Protein AF-A0A4Y2IHP5-F1 (afdb_monomer_lite)

Sequence (81 aa):
MNSIQGGVFQQDNARPHTAVVIQHALQSVDILPWPAGSPDLSPIEHVWDIIGRQLQRHPQPALTVPVLTDQVQQPWNCPTN

InterPro domains:
  IPR036397 Ribonuclease H superfamily [G3DSA:3.30.420.10] (1-80)
  IPR038717 Tc1-like transposase, DDE domain [PF13358] (12-58)

pLDDT: mean 88.44, std 10.98, range [43.16, 96.88]

Foldseek 3Di:
DDPPVPDADEDAPPPVCPDPVNCVVCVVGHHDDDDHPCPVVPVVNVLVVQLVVQQVVDPDHDPDPVSVVVSSVVCVVPVDD

Secondary structure (DSSP, 8-state):
----TT--B-----TTTTSHHHHHHTTTSPBPP--TT--TT-HHHHHHHHHHHHHHT-SS---SHHHHHHHHHHHHHS---

Radius of gyration: 16.31 Å; chains: 1; bounding box: 32×35×35 Å

Organism: Araneus ventricosus (NCBI:txid182803)

Structure (mmCIF, N/CA/C/O backbone):
data_AF-A0A4Y2IHP5-F1
#
_entry.id   AF-A0A4Y2IHP5-F1
#
loop_
_atom_site.group_PDB
_atom_site.id
_atom_site.type_symbol
_atom_site.label_atom_id
_atom_site.label_alt_id
_atom_site.label_comp_id
_atom_site.label_asym_id
_atom_site.label_entity_id
_atom_site.label_seq_id
_atom_site.pdbx_PDB_ins_code
_atom_site.Cartn_x
_atom_site.Cartn_y
_atom_site.Cartn_z
_atom_site.occupancy
_atom_site.B_iso_or_equiv
_atom_site.auth_seq_id
_atom_site.auth_comp_id
_atom_site.auth_asym_id
_atom_site.auth_atom_id
_atom_site.pdbx_PDB_model_num
ATOM 1 N N . MET A 1 1 ? 15.631 -11.228 3.805 1.00 43.16 1 MET A N 1
ATOM 2 C CA . MET A 1 1 ? 14.260 -10.743 3.544 1.00 43.16 1 MET A CA 1
ATOM 3 C C . MET A 1 1 ? 13.392 -11.969 3.363 1.00 43.16 1 MET A C 1
ATOM 5 O O . MET A 1 1 ? 13.713 -12.779 2.504 1.00 43.16 1 MET A O 1
ATOM 9 N N . ASN A 1 2 ? 12.396 -12.171 4.227 1.00 47.75 2 ASN A N 1
ATOM 10 C CA . ASN A 1 2 ? 11.518 -13.336 4.144 1.00 47.75 2 ASN A CA 1
ATOM 11 C C . ASN A 1 2 ? 10.638 -13.173 2.904 1.00 47.75 2 ASN A C 1
ATOM 13 O O . ASN A 1 2 ? 9.712 -12.367 2.908 1.00 47.75 2 ASN A O 1
ATOM 17 N N . SER A 1 3 ? 10.989 -13.874 1.827 1.00 57.00 3 SER A N 1
ATOM 18 C CA . SER A 1 3 ? 10.145 -13.963 0.641 1.00 57.00 3 SER A CA 1
ATOM 19 C C . SER A 1 3 ? 8.866 -14.693 1.034 1.00 57.00 3 SER A C 1
ATOM 21 O O . SER A 1 3 ? 8.932 -15.785 1.606 1.00 57.00 3 SER A O 1
ATOM 23 N N . ILE A 1 4 ? 7.708 -14.089 0.774 1.00 61.59 4 ILE A N 1
ATOM 24 C CA . ILE A 1 4 ? 6.441 -14.813 0.853 1.00 61.59 4 ILE A CA 1
ATOM 25 C C . ILE A 1 4 ? 6.463 -15.774 -0.330 1.00 61.59 4 ILE A C 1
ATOM 27 O O . ILE A 1 4 ? 6.312 -15.361 -1.476 1.00 61.59 4 ILE A O 1
ATOM 31 N N . GLN A 1 5 ? 6.769 -17.040 -0.059 1.00 72.00 5 GLN A N 1
ATOM 32 C CA . GLN A 1 5 ? 6.968 -18.044 -1.094 1.00 72.00 5 GLN A CA 1
ATOM 33 C C . GLN A 1 5 ? 5.667 -18.198 -1.903 1.00 72.00 5 GLN A C 1
ATOM 35 O O . GLN A 1 5 ? 4.669 -18.685 -1.381 1.00 72.00 5 GLN A O 1
ATOM 40 N N . GLY A 1 6 ? 5.677 -17.734 -3.159 1.00 78.88 6 GLY A N 1
ATOM 41 C CA . GLY A 1 6 ? 4.511 -17.737 -4.055 1.00 78.88 6 GLY A CA 1
ATOM 42 C C . GLY A 1 6 ? 3.611 -16.491 -4.003 1.00 78.88 6 GLY A C 1
ATOM 43 O O . GLY A 1 6 ? 2.521 -16.526 -4.566 1.00 78.88 6 GLY A O 1
ATOM 44 N N . GLY A 1 7 ? 4.021 -15.406 -3.337 1.00 87.12 7 GLY A N 1
ATOM 45 C CA . GLY A 1 7 ? 3.281 -14.138 -3.336 1.00 87.12 7 GLY A CA 1
ATOM 46 C C . GLY A 1 7 ? 3.573 -13.270 -4.567 1.00 87.12 7 GLY A C 1
ATOM 47 O O . GLY A 1 7 ? 4.720 -13.177 -4.993 1.00 87.12 7 GLY A O 1
ATOM 48 N N . VAL A 1 8 ? 2.548 -12.589 -5.090 1.00 92.50 8 VAL A N 1
ATOM 49 C CA . VAL A 1 8 ? 2.677 -11.552 -6.131 1.00 92.50 8 VAL A CA 1
ATOM 50 C C . VAL A 1 8 ? 2.443 -10.183 -5.493 1.00 92.50 8 VAL A C 1
ATOM 52 O O . VAL A 1 8 ? 1.497 -10.001 -4.726 1.00 92.50 8 VAL A O 1
ATOM 55 N N . PHE A 1 9 ? 3.301 -9.215 -5.798 1.00 91.75 9 PHE A N 1
ATOM 56 C CA . PHE A 1 9 ? 3.180 -7.840 -5.335 1.00 91.75 9 PHE A CA 1
ATOM 57 C C . PHE A 1 9 ? 2.217 -7.052 -6.225 1.00 91.75 9 PHE A C 1
ATOM 59 O O . PHE A 1 9 ? 2.426 -6.919 -7.430 1.00 91.75 9 PHE A O 1
ATOM 66 N N . GLN A 1 10 ? 1.164 -6.506 -5.627 1.00 93.25 10 GLN A N 1
ATOM 67 C CA . GLN A 1 10 ? 0.238 -5.601 -6.297 1.00 93.25 10 GLN A CA 1
ATOM 68 C C . GLN A 1 10 ? 0.559 -4.157 -5.896 1.00 93.25 10 GLN A C 1
ATOM 70 O O . GLN A 1 10 ? 0.731 -3.854 -4.718 1.00 93.25 10 GLN A O 1
ATOM 75 N N . GLN A 1 11 ? 0.644 -3.278 -6.893 1.00 92.12 11 GLN A N 1
ATOM 76 C CA . GLN A 1 11 ? 0.727 -1.825 -6.741 1.00 92.12 11 GLN A CA 1
ATOM 77 C C . GLN A 1 11 ? -0.054 -1.161 -7.879 1.00 92.12 11 GLN A C 1
ATOM 79 O O . GLN A 1 11 ? -0.331 -1.801 -8.897 1.00 92.12 11 GLN A O 1
ATOM 84 N N . ASP A 1 12 ? -0.409 0.111 -7.717 1.00 90.88 12 ASP A N 1
ATOM 85 C CA . ASP A 1 12 ? -0.947 0.895 -8.824 1.00 90.88 12 ASP A CA 1
ATOM 86 C C . ASP A 1 12 ? 0.170 1.343 -9.793 1.00 90.88 12 ASP A C 1
ATOM 88 O O . ASP A 1 12 ? 1.366 1.189 -9.538 1.00 90.88 12 ASP A O 1
ATOM 92 N N . ASN A 1 13 ? -0.226 1.906 -10.936 1.00 90.06 13 ASN A N 1
ATOM 93 C CA . ASN A 1 13 ? 0.708 2.405 -11.948 1.00 90.06 13 ASN A CA 1
ATOM 94 C C . ASN A 1 13 ? 0.997 3.909 -11.801 1.00 90.06 13 ASN A C 1
ATOM 96 O O . ASN A 1 13 ? 1.240 4.587 -12.806 1.00 90.06 13 ASN A O 1
ATOM 100 N N . ALA A 1 14 ? 0.926 4.487 -10.596 1.00 90.19 14 ALA A N 1
ATOM 101 C CA . ALA A 1 14 ? 1.260 5.896 -10.435 1.00 90.19 14 ALA A CA 1
ATOM 102 C C . ALA A 1 14 ? 2.735 6.144 -10.798 1.00 90.19 14 ALA A C 1
ATOM 104 O O . ALA A 1 14 ? 3.611 5.302 -10.603 1.00 90.19 14 ALA A O 1
ATOM 105 N N . ARG A 1 15 ? 3.031 7.344 -11.315 1.00 92.75 15 ARG A N 1
ATOM 106 C CA . ARG A 1 15 ? 4.365 7.691 -11.847 1.00 92.75 15 ARG A CA 1
ATOM 107 C C . ARG A 1 15 ? 5.546 7.367 -10.911 1.00 92.75 15 ARG A C 1
ATOM 109 O O . ARG A 1 15 ? 6.573 6.932 -11.431 1.00 92.75 15 ARG A O 1
ATOM 116 N N . PRO A 1 16 ? 5.456 7.554 -9.576 1.00 92.75 16 PRO A N 1
ATOM 117 C CA . PRO A 1 16 ? 6.534 7.153 -8.672 1.00 92.75 16 PRO A CA 1
ATOM 118 C C . PRO A 1 16 ? 6.806 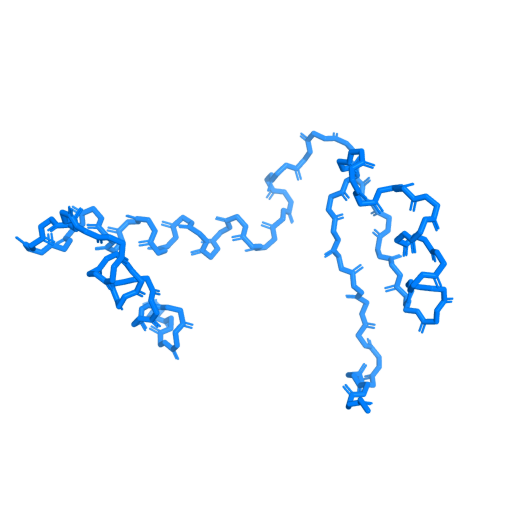5.643 -8.691 1.00 92.75 16 PRO A C 1
ATOM 120 O O . PRO A 1 16 ? 7.964 5.240 -8.672 1.00 92.75 16 PRO A O 1
ATOM 123 N N . HIS A 1 17 ? 5.762 4.819 -8.793 1.00 90.44 17 HIS A N 1
ATOM 124 C CA . HIS A 1 17 ? 5.835 3.355 -8.789 1.00 90.44 17 HIS A CA 1
ATOM 125 C C . HIS A 1 17 ? 6.393 2.777 -10.091 1.00 90.44 17 HIS A C 1
ATOM 12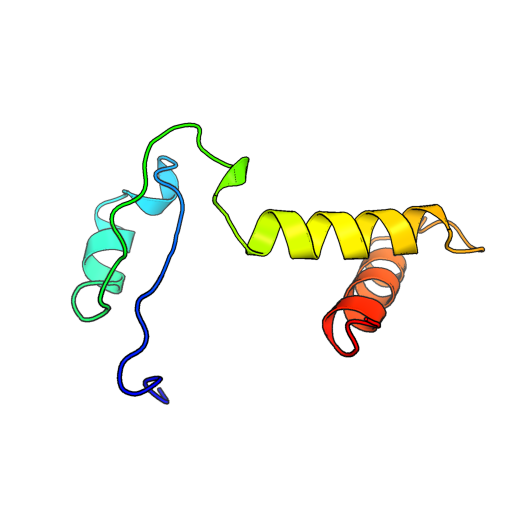7 O O . HIS A 1 17 ? 7.040 1.733 -10.091 1.00 90.44 17 HIS A O 1
ATOM 133 N N . THR A 1 18 ? 6.227 3.496 -11.203 1.00 89.81 18 THR A N 1
ATOM 134 C CA . THR A 1 18 ? 6.772 3.103 -12.508 1.00 89.81 18 THR A CA 1
ATOM 135 C C . THR A 1 18 ? 8.155 3.695 -12.791 1.00 89.81 18 THR A C 1
ATOM 137 O O . THR A 1 18 ? 8.675 3.509 -13.891 1.00 89.81 18 THR A O 1
ATOM 140 N N . ALA A 1 19 ? 8.756 4.440 -11.858 1.00 95.25 19 ALA A N 1
ATOM 141 C CA . ALA A 1 19 ? 10.078 5.028 -12.054 1.00 95.25 19 ALA A CA 1
ATOM 142 C C . ALA A 1 19 ? 11.157 3.941 -12.205 1.00 95.25 19 ALA A C 1
ATOM 144 O O . ALA A 1 19 ? 11.104 2.907 -11.543 1.00 95.25 19 ALA A O 1
ATOM 145 N N . VAL A 1 20 ? 12.184 4.197 -13.024 1.00 96.06 20 VAL A N 1
ATOM 146 C CA . VAL A 1 20 ? 13.265 3.228 -13.314 1.00 96.06 20 VAL A CA 1
ATOM 147 C C . VAL A 1 20 ? 13.929 2.702 -12.040 1.00 96.06 20 VAL A C 1
ATOM 149 O O . VAL A 1 20 ? 14.193 1.509 -11.924 1.00 96.06 20 VAL A O 1
ATOM 152 N N . VAL A 1 21 ? 14.154 3.578 -11.057 1.00 96.88 21 VAL A N 1
ATOM 153 C CA . VAL A 1 21 ? 14.733 3.194 -9.761 1.00 96.88 21 VAL A CA 1
ATOM 154 C C . VAL A 1 21 ? 13.865 2.174 -9.016 1.00 96.88 21 VAL A C 1
ATOM 156 O O . VAL A 1 21 ? 14.401 1.243 -8.421 1.00 96.88 21 VAL A O 1
ATOM 159 N N . ILE A 1 22 ? 12.537 2.305 -9.095 1.00 95.75 22 ILE A N 1
ATOM 160 C CA . ILE A 1 22 ? 11.593 1.375 -8.470 1.00 95.75 22 ILE A CA 1
ATOM 161 C C . ILE A 1 22 ? 11.527 0.068 -9.258 1.00 95.75 22 ILE A C 1
ATOM 163 O O . ILE A 1 22 ? 11.603 -0.998 -8.654 1.00 95.75 22 ILE A O 1
ATOM 167 N N . GLN A 1 23 ? 11.483 0.127 -10.592 1.00 92.38 23 GLN A N 1
ATOM 168 C CA . GLN A 1 23 ? 11.526 -1.074 -11.435 1.00 92.38 23 GLN A CA 1
ATOM 169 C C . GLN A 1 23 ? 12.789 -1.906 -11.169 1.00 92.38 23 GLN A C 1
ATOM 171 O O . GLN A 1 23 ? 12.710 -3.122 -11.023 1.00 92.38 23 GLN A O 1
ATOM 176 N N . HIS A 1 24 ? 13.946 -1.252 -11.032 1.00 95.06 24 HIS A N 1
ATOM 177 C CA . HIS A 1 24 ? 15.198 -1.925 -10.694 1.00 95.06 24 HIS A CA 1
ATOM 178 C C . HIS A 1 24 ? 15.178 -2.512 -9.272 1.00 95.06 24 HIS A C 1
ATOM 180 O O . HIS A 1 24 ? 15.648 -3.627 -9.058 1.00 95.06 24 HIS A O 1
ATOM 186 N N . ALA A 1 25 ? 14.608 -1.799 -8.293 1.00 93.88 25 ALA A N 1
ATOM 187 C CA . ALA A 1 25 ? 14.474 -2.301 -6.924 1.00 93.88 25 ALA A CA 1
ATOM 188 C C . ALA A 1 25 ? 13.542 -3.524 -6.820 1.00 93.88 25 ALA A C 1
ATOM 190 O O . ALA A 1 25 ? 13.748 -4.377 -5.959 1.00 93.88 25 ALA A O 1
ATOM 191 N N . LEU A 1 26 ? 12.545 -3.621 -7.703 1.00 93.00 26 LEU A N 1
ATOM 192 C CA . LEU A 1 26 ? 11.553 -4.698 -7.732 1.00 93.00 26 LEU A CA 1
ATOM 193 C C . LEU A 1 26 ? 11.853 -5.784 -8.777 1.00 93.00 26 LEU A C 1
ATOM 195 O O . LEU A 1 26 ? 11.015 -6.646 -9.006 1.00 93.00 26 LEU A O 1
ATOM 199 N N . GLN A 1 27 ? 13.041 -5.796 -9.390 1.00 93.38 27 GLN A N 1
ATOM 200 C CA . GLN A 1 27 ? 13.373 -6.721 -10.487 1.00 93.38 27 GLN A CA 1
ATOM 201 C C . GLN A 1 27 ? 13.245 -8.216 -10.139 1.00 93.38 27 GLN A C 1
ATOM 203 O O . GLN A 1 27 ? 13.086 -9.042 -11.031 1.00 93.38 27 GLN A O 1
ATOM 208 N N . SER A 1 28 ? 13.349 -8.575 -8.855 1.00 91.81 28 SER A N 1
ATOM 209 C CA . SER A 1 28 ? 13.213 -9.950 -8.354 1.00 91.81 28 SER A CA 1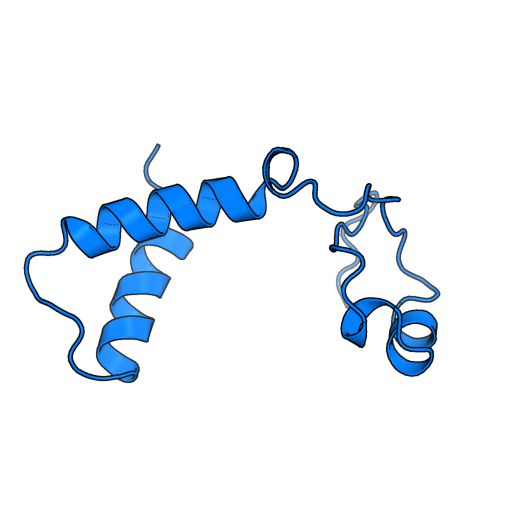
ATOM 210 C C . SER A 1 28 ? 11.875 -10.205 -7.652 1.00 91.81 28 SER A C 1
ATOM 212 O O . SER A 1 28 ? 11.761 -11.165 -6.892 1.00 91.81 28 SER A O 1
ATOM 214 N N . VAL A 1 29 ? 10.911 -9.299 -7.803 1.00 91.69 29 VAL A N 1
ATOM 215 C CA . VAL A 1 29 ? 9.576 -9.387 -7.213 1.00 91.69 29 VAL A CA 1
ATOM 216 C C . VAL A 1 29 ? 8.585 -9.595 -8.349 1.00 91.69 29 VAL A C 1
ATOM 218 O O . VAL A 1 29 ? 8.575 -8.826 -9.307 1.00 91.69 29 VAL A O 1
ATOM 221 N N . ASP A 1 30 ? 7.730 -10.607 -8.235 1.00 93.31 30 ASP A N 1
ATOM 222 C CA . ASP A 1 30 ? 6.635 -10.791 -9.184 1.00 93.31 30 ASP A CA 1
ATOM 223 C C . ASP A 1 30 ? 5.616 -9.664 -8.989 1.00 93.31 30 ASP A C 1
ATOM 225 O O . ASP A 1 30 ? 5.039 -9.534 -7.910 1.00 93.31 30 ASP A O 1
ATOM 229 N N . ILE A 1 31 ? 5.406 -8.834 -10.013 1.00 92.00 31 ILE A N 1
ATOM 230 C CA . ILE A 1 31 ? 4.455 -7.715 -9.973 1.00 92.00 31 ILE A CA 1
ATOM 231 C C . ILE A 1 31 ? 3.178 -8.108 -10.714 1.00 92.00 31 ILE A C 1
ATOM 233 O O . ILE A 1 31 ? 3.230 -8.568 -11.855 1.00 92.00 31 ILE A O 1
ATOM 237 N N . LEU A 1 32 ? 2.023 -7.878 -10.091 1.00 92.62 32 LEU A N 1
ATOM 238 C CA . LEU A 1 32 ? 0.721 -8.060 -10.723 1.00 92.62 32 LEU A CA 1
ATOM 239 C C . LEU A 1 32 ? 0.470 -6.922 -11.730 1.00 92.62 32 LEU A C 1
ATOM 241 O O . LEU A 1 32 ? 0.457 -5.760 -11.318 1.00 92.62 32 LEU A O 1
ATOM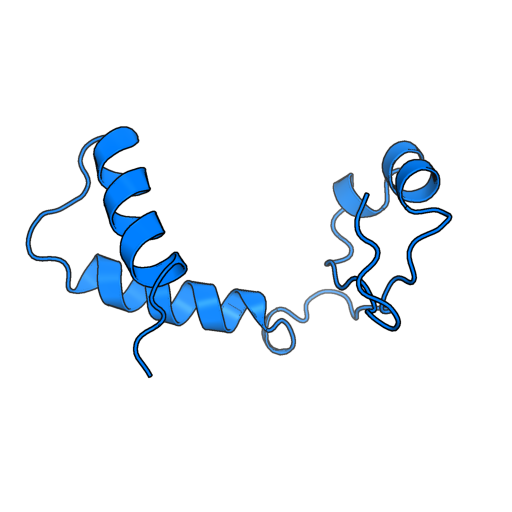 245 N N . PRO A 1 33 ? 0.215 -7.209 -13.022 1.00 90.62 33 PRO A N 1
ATOM 246 C CA . PRO A 1 33 ? -0.222 -6.183 -13.961 1.00 90.62 33 PRO A CA 1
ATOM 247 C C . PRO A 1 33 ? -1.542 -5.566 -13.493 1.00 90.62 33 PRO A C 1
ATOM 249 O O . PRO A 1 33 ? -2.520 -6.281 -13.277 1.00 90.62 33 PRO A O 1
ATOM 252 N N . TRP A 1 34 ? -1.575 -4.242 -13.348 1.00 91.69 34 TRP A N 1
ATOM 253 C CA . TRP A 1 34 ? -2.743 -3.526 -12.838 1.00 91.69 34 TRP A CA 1
ATOM 254 C C . TRP A 1 34 ? -3.355 -2.610 -13.905 1.00 91.69 34 TRP A C 1
ATOM 256 O O . TRP A 1 34 ? -2.608 -1.908 -14.591 1.00 91.69 34 TRP A O 1
ATOM 266 N N . PRO A 1 35 ? -4.686 -2.571 -14.078 1.00 90.06 35 PRO A N 1
ATOM 267 C CA . PRO A 1 35 ? -5.327 -1.588 -14.945 1.00 90.06 35 PRO A CA 1
ATOM 268 C C . PRO A 1 35 ? -5.264 -0.173 -14.345 1.00 90.06 35 PRO A C 1
ATOM 270 O O . PRO A 1 35 ? -5.363 0.034 -13.135 1.00 90.06 35 PRO A O 1
ATOM 273 N N . ALA A 1 36 ? -5.083 0.835 -15.201 1.00 87.31 36 ALA A N 1
ATOM 274 C CA . ALA A 1 36 ? -5.075 2.228 -14.763 1.00 87.31 36 ALA A CA 1
ATOM 275 C C . ALA A 1 36 ? -6.483 2.680 -14.346 1.00 87.31 36 ALA A C 1
ATOM 277 O O . ALA A 1 36 ? -7.454 2.407 -15.047 1.00 87.31 36 ALA A O 1
ATOM 278 N N . GLY A 1 37 ? -6.579 3.426 -13.241 1.00 83.94 37 GLY A N 1
ATOM 279 C CA . GLY A 1 37 ? -7.852 3.994 -12.786 1.00 83.94 37 GLY A CA 1
ATOM 280 C C . GLY A 1 37 ? -8.831 2.977 -12.196 1.00 83.94 37 GLY A C 1
ATOM 281 O O . GLY A 1 37 ? -10.028 3.245 -12.199 1.00 83.94 37 GLY A O 1
ATOM 282 N N . SER A 1 38 ? -8.338 1.846 -11.683 1.00 87.88 38 SER A N 1
ATOM 283 C CA . SER A 1 38 ? -9.155 0.798 -11.052 1.00 87.88 38 SER A CA 1
ATOM 284 C C . SER A 1 38 ? -8.880 0.672 -9.547 1.00 87.88 38 SER A C 1
ATOM 286 O O . SER A 1 38 ? -8.261 -0.306 -9.114 1.00 87.88 38 SER A O 1
ATOM 288 N N . PRO A 1 39 ? -9.266 1.672 -8.730 1.00 82.25 39 PRO A N 1
ATOM 289 C CA . PRO A 1 39 ? -9.150 1.577 -7.275 1.00 82.25 39 PRO A CA 1
ATOM 290 C C . PRO A 1 39 ? -10.120 0.535 -6.695 1.00 82.25 39 PRO A C 1
ATOM 292 O O . PRO A 1 39 ? -9.811 -0.112 -5.704 1.00 82.25 39 PRO A O 1
ATOM 295 N N . ASP A 1 40 ? -11.259 0.310 -7.350 1.00 86.31 40 ASP A N 1
ATOM 296 C CA . ASP A 1 40 ? -12.291 -0.663 -6.977 1.00 86.31 40 ASP A CA 1
ATOM 297 C C . ASP A 1 40 ? -11.778 -2.106 -6.914 1.00 86.31 40 ASP A C 1
ATOM 299 O O . ASP A 1 40 ? -12.277 -2.914 -6.132 1.00 86.31 40 ASP A O 1
ATOM 303 N N . LEU A 1 41 ? -10.757 -2.425 -7.708 1.00 86.69 41 LEU A N 1
ATOM 304 C CA . LEU A 1 41 ? -10.143 -3.748 -7.715 1.00 86.69 41 LEU A CA 1
ATOM 305 C C . LEU A 1 41 ? -9.137 -3.940 -6.572 1.00 86.69 41 LEU A C 1
ATOM 307 O O . LEU A 1 41 ? -8.745 -5.072 -6.296 1.00 86.69 41 LEU A O 1
ATOM 311 N N . SER A 1 42 ? -8.701 -2.864 -5.914 1.00 89.44 42 SER A N 1
ATOM 312 C CA . SER A 1 42 ? -7.558 -2.864 -5.004 1.00 89.44 42 SER A CA 1
ATOM 313 C C . SER A 1 42 ? -7.972 -3.281 -3.585 1.00 89.44 42 SER A C 1
ATOM 315 O O . SER A 1 42 ? -8.698 -2.539 -2.919 1.00 89.44 42 SER A O 1
ATOM 317 N N . PRO A 1 43 ? -7.497 -4.425 -3.049 1.00 88.62 43 PRO A N 1
ATOM 318 C CA . PRO A 1 43 ? -7.899 -4.881 -1.714 1.00 88.62 43 PRO A CA 1
ATOM 319 C C . PRO A 1 43 ? -7.543 -3.894 -0.595 1.00 88.62 43 PRO A C 1
ATOM 321 O O . PRO A 1 43 ? -8.247 -3.819 0.412 1.00 88.62 43 PRO A O 1
ATOM 324 N N . ILE A 1 44 ? -6.471 -3.110 -0.769 1.00 91.38 44 ILE A N 1
ATOM 325 C CA . ILE A 1 44 ? -6.052 -2.109 0.218 1.00 91.38 44 ILE A CA 1
ATOM 326 C C . ILE A 1 44 ? -7.066 -0.962 0.345 1.00 91.38 44 ILE A C 1
ATOM 328 O O . ILE A 1 44 ? -7.235 -0.436 1.441 1.00 91.38 44 ILE A O 1
ATOM 332 N N . GLU A 1 45 ? -7.807 -0.626 -0.717 1.00 92.19 45 GLU A N 1
ATOM 333 C CA . GLU A 1 45 ? -8.876 0.383 -0.654 1.00 92.19 45 GLU A CA 1
ATOM 334 C C . GLU A 1 45 ? -10.012 -0.079 0.266 1.00 92.19 45 GLU A C 1
ATOM 336 O O . GLU A 1 45 ? -10.532 0.700 1.063 1.00 92.19 45 GLU A O 1
ATOM 341 N N . HIS A 1 46 ? -10.346 -1.374 0.242 1.00 90.00 46 HIS A N 1
ATOM 342 C CA . HIS A 1 46 ? -11.346 -1.934 1.150 1.00 90.00 46 HIS A CA 1
ATOM 343 C C . HIS A 1 46 ? -10.893 -1.883 2.618 1.00 90.00 46 HIS A C 1
ATOM 345 O O . HIS A 1 46 ? -11.674 -1.536 3.506 1.00 90.00 46 HIS A O 1
ATOM 351 N N . VAL A 1 47 ? -9.617 -2.180 2.881 1.00 92.38 47 VAL A N 1
ATOM 352 C CA . VAL A 1 47 ? -9.030 -2.059 4.226 1.00 92.38 47 VAL A CA 1
ATOM 353 C C . VAL A 1 47 ? -9.075 -0.604 4.704 1.00 92.38 47 VAL A C 1
ATOM 355 O O . VAL A 1 47 ? -9.490 -0.342 5.835 1.00 92.38 47 VAL A O 1
ATOM 358 N N . TRP A 1 48 ? -8.720 0.355 3.843 1.00 93.56 48 TRP A N 1
ATOM 359 C CA . TRP A 1 48 ? -8.795 1.779 4.173 1.00 93.56 48 TRP A CA 1
ATOM 360 C C . TRP A 1 48 ? -10.216 2.261 4.446 1.00 93.56 48 TRP A C 1
ATOM 362 O O . TRP A 1 48 ? -10.417 3.054 5.362 1.00 93.56 48 TRP A O 1
ATOM 372 N N . ASP A 1 49 ? -11.205 1.758 3.717 1.00 92.94 49 ASP A N 1
ATOM 373 C CA . ASP A 1 49 ? -12.619 2.061 3.934 1.00 92.94 49 ASP A CA 1
ATOM 374 C C . ASP A 1 49 ? -13.117 1.551 5.305 1.00 92.94 49 ASP A C 1
ATOM 376 O O . ASP A 1 49 ? -13.794 2.276 6.042 1.00 92.94 49 ASP A O 1
ATOM 380 N N . ILE A 1 50 ? -12.710 0.344 5.720 1.00 92.25 50 ILE A N 1
ATOM 381 C CA . ILE A 1 50 ? -12.982 -0.168 7.075 1.00 92.25 50 ILE A CA 1
ATOM 382 C C . ILE A 1 50 ? -12.351 0.746 8.131 1.00 92.25 50 ILE A C 1
ATOM 384 O O . ILE A 1 50 ? -13.051 1.207 9.036 1.00 92.25 50 ILE A O 1
ATOM 388 N N . ILE A 1 51 ? -11.056 1.044 8.002 1.00 94.12 51 ILE A N 1
ATOM 389 C CA . ILE A 1 51 ? -10.323 1.901 8.944 1.00 94.12 51 ILE A CA 1
ATOM 390 C C . ILE A 1 51 ? -10.959 3.295 9.010 1.00 94.12 51 ILE A C 1
ATOM 392 O O . ILE A 1 51 ? -11.241 3.797 10.097 1.00 94.12 51 ILE A O 1
ATOM 396 N N . GLY A 1 52 ? -11.269 3.898 7.861 1.00 93.62 52 GLY A N 1
ATOM 397 C CA . GLY A 1 52 ? -11.899 5.211 7.759 1.00 93.62 52 GLY A CA 1
ATOM 398 C C . GLY A 1 52 ? -13.251 5.272 8.469 1.00 93.62 52 GLY A C 1
ATOM 399 O O . GLY A 1 52 ? -13.505 6.211 9.225 1.00 93.62 52 GLY A O 1
ATOM 400 N N . ARG A 1 53 ? -14.096 4.242 8.318 1.00 93.81 53 ARG A N 1
ATOM 401 C CA . ARG A 1 53 ? -15.360 4.136 9.068 1.00 93.81 53 ARG A CA 1
ATOM 402 C C . ARG A 1 53 ? -15.150 4.032 10.575 1.00 93.81 53 ARG A C 1
ATOM 404 O O . ARG A 1 53 ? -15.943 4.591 11.333 1.00 93.81 53 ARG A O 1
ATOM 411 N N . GLN A 1 54 ? -14.124 3.310 11.021 1.00 92.12 54 GLN A N 1
ATOM 412 C CA . GLN A 1 54 ? -13.815 3.202 12.447 1.00 92.12 54 GLN A CA 1
ATOM 413 C C . GLN A 1 54 ? -13.325 4.539 13.012 1.00 92.12 54 GLN A C 1
ATOM 415 O O . GLN A 1 54 ? -13.805 4.955 14.065 1.00 92.12 54 GLN A O 1
ATOM 420 N N . LEU A 1 55 ? -12.475 5.263 12.276 1.00 92.94 55 LEU A N 1
ATOM 421 C CA . LEU A 1 55 ? -12.038 6.611 12.649 1.00 92.94 55 LEU A CA 1
ATOM 422 C C . LEU A 1 55 ? -13.208 7.602 12.713 1.00 92.94 55 LEU A C 1
ATOM 424 O O . LEU A 1 55 ? -13.302 8.372 13.662 1.00 92.94 55 LEU A O 1
ATOM 428 N N . GLN A 1 56 ? -14.135 7.564 11.751 1.00 92.75 56 GLN A N 1
ATOM 429 C CA . GLN A 1 56 ? -15.324 8.429 11.757 1.00 92.75 56 GLN A CA 1
ATOM 430 C C . GLN A 1 56 ? -16.237 8.187 12.965 1.00 92.75 56 GLN A C 1
ATOM 432 O O . GLN A 1 56 ? -16.903 9.108 13.431 1.00 92.75 56 GLN A O 1
ATOM 437 N N . ARG A 1 57 ? -16.288 6.947 13.464 1.00 92.31 57 ARG A N 1
ATOM 438 C CA . ARG A 1 57 ? -17.061 6.565 14.656 1.00 92.31 57 ARG A CA 1
ATOM 439 C C . ARG A 1 57 ? -16.279 6.752 15.956 1.00 92.31 57 ARG A C 1
ATOM 441 O O . ARG A 1 57 ? -16.845 6.542 17.029 1.00 92.31 57 ARG A O 1
ATOM 448 N N . HIS A 1 58 ? -14.996 7.099 15.875 1.00 92.38 58 HIS A N 1
ATOM 449 C CA . HIS A 1 58 ? -14.143 7.213 17.042 1.00 92.38 58 HIS A CA 1
ATOM 450 C C . HIS A 1 58 ? -14.615 8.386 17.920 1.00 92.38 58 HIS A C 1
ATOM 452 O O . HIS A 1 58 ? -14.818 9.490 17.411 1.00 92.38 58 HIS A O 1
ATOM 458 N N . PRO A 1 59 ? -14.790 8.189 19.241 1.00 92.75 59 PRO A N 1
ATOM 459 C CA . PRO A 1 59 ? -15.396 9.199 20.111 1.00 92.75 59 PRO A CA 1
ATOM 460 C C . PRO A 1 59 ? -14.537 10.457 20.267 1.00 92.75 59 PRO A C 1
ATOM 462 O O . PRO A 1 59 ? -15.057 11.513 20.614 1.00 92.75 59 PRO A O 1
ATOM 465 N N . GLN A 1 60 ? -13.228 10.342 20.034 1.00 92.12 60 GLN A N 1
ATOM 466 C CA . GLN A 1 60 ? -12.283 11.447 20.147 1.00 92.12 60 GLN A CA 1
ATOM 467 C C . GLN A 1 60 ? -11.655 11.760 18.787 1.00 92.12 60 GLN A C 1
ATOM 469 O O 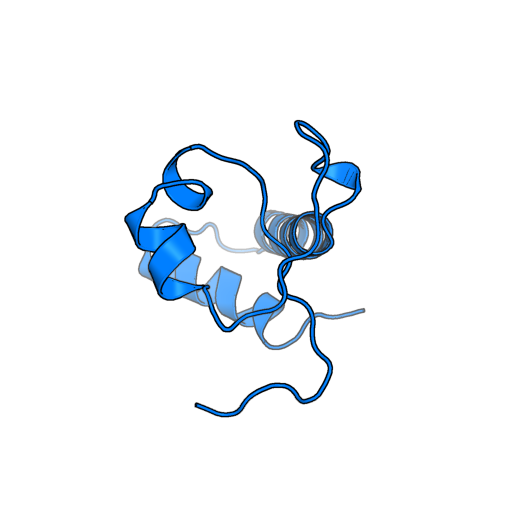. GLN A 1 60 ? -11.034 10.860 18.211 1.00 92.12 60 GLN A O 1
ATOM 474 N N . PRO A 1 61 ? -11.750 13.004 18.285 1.00 90.12 61 PRO A N 1
ATOM 475 C CA . PRO A 1 61 ? -11.124 13.382 17.026 1.00 90.12 61 PRO A CA 1
ATOM 476 C C . PRO A 1 61 ? -9.595 13.385 17.146 1.00 90.12 61 PRO A C 1
ATOM 478 O O . PRO A 1 61 ? -9.031 13.796 18.163 1.00 90.12 61 PRO A O 1
ATOM 481 N N . ALA A 1 62 ? -8.909 12.968 16.083 1.00 92.75 62 ALA A N 1
ATOM 482 C CA . ALA A 1 62 ? -7.458 13.063 15.998 1.00 92.75 62 ALA A CA 1
ATOM 483 C C . ALA A 1 62 ? -7.024 14.503 15.685 1.00 92.75 62 ALA A C 1
ATOM 485 O O . ALA A 1 62 ? -7.089 14.954 14.544 1.00 92.75 62 ALA A O 1
ATOM 486 N N . LEU A 1 63 ? -6.570 15.232 16.708 1.00 94.19 63 LEU A N 1
ATOM 487 C CA . LEU A 1 63 ? -6.112 16.624 16.569 1.00 94.19 63 LEU A CA 1
ATOM 488 C C . LEU A 1 63 ? -4.606 16.748 16.299 1.00 94.19 63 LEU A C 1
ATOM 490 O O . L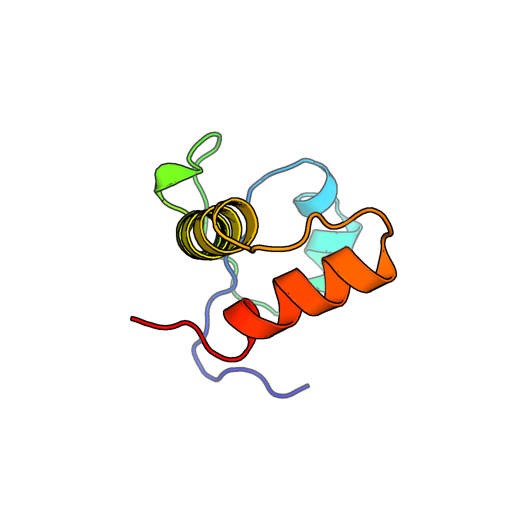EU A 1 63 ? -4.112 17.836 16.010 1.00 94.19 63 LEU A O 1
ATOM 494 N N . THR A 1 64 ? -3.860 15.648 16.416 1.00 96.56 64 THR A N 1
ATOM 495 C CA . THR A 1 64 ? -2.411 15.609 16.202 1.00 96.56 64 THR A CA 1
ATOM 496 C C . THR A 1 64 ? -2.022 14.353 15.432 1.00 96.56 64 THR A C 1
ATOM 498 O O . THR A 1 64 ? -2.717 13.337 15.489 1.00 96.56 64 THR A O 1
ATOM 501 N N . VAL A 1 65 ? -0.885 14.407 14.732 1.00 96.62 65 VAL A N 1
ATOM 502 C CA . VAL A 1 65 ? -0.351 13.251 13.994 1.00 96.62 65 VAL A CA 1
ATOM 503 C C . VAL A 1 65 ? -0.144 12.032 14.905 1.00 96.62 65 VAL A C 1
ATOM 505 O O . VAL A 1 65 ? -0.587 10.961 14.512 1.00 96.62 65 VAL A O 1
ATOM 508 N N . PRO A 1 66 ? 0.429 12.141 16.125 1.00 96.75 66 PRO A N 1
ATOM 509 C CA . PRO A 1 66 ? 0.562 10.982 17.011 1.00 96.75 66 PRO A CA 1
ATOM 510 C C . PRO A 1 66 ? -0.776 10.332 17.375 1.00 96.75 66 PRO A C 1
ATOM 512 O O . PRO A 1 66 ? -0.889 9.113 17.333 1.00 96.75 66 PRO A O 1
ATOM 515 N N . VAL A 1 67 ? -1.804 11.136 17.673 1.00 95.38 67 VAL A N 1
ATOM 516 C CA . VAL A 1 67 ? -3.140 10.611 17.994 1.00 95.38 67 VAL A CA 1
ATOM 517 C C . VAL A 1 67 ? -3.761 9.927 16.777 1.00 95.38 67 VAL A C 1
ATOM 519 O O . VAL A 1 67 ? -4.351 8.860 16.920 1.00 95.38 67 VAL A O 1
ATOM 522 N N . LEU A 1 68 ? -3.604 10.501 15.578 1.00 95.44 68 LEU A N 1
ATOM 523 C CA . LEU A 1 68 ? -4.081 9.878 14.343 1.00 95.44 68 LEU A CA 1
ATOM 524 C C . LEU A 1 68 ? -3.379 8.540 14.082 1.00 95.44 68 LEU A C 1
ATOM 526 O O . LEU A 1 68 ? -4.041 7.563 13.743 1.00 95.44 68 LEU A O 1
ATOM 530 N N . THR A 1 69 ? -2.058 8.486 14.262 1.00 95.69 69 THR A N 1
ATOM 531 C CA . THR A 1 69 ? -1.269 7.261 14.089 1.00 95.69 69 THR A CA 1
ATOM 532 C C . THR A 1 69 ? -1.776 6.146 14.997 1.00 95.69 69 THR A C 1
ATOM 534 O O . THR A 1 69 ? -2.047 5.053 14.506 1.00 95.69 69 THR A O 1
ATOM 537 N N . ASP A 1 70 ? -1.973 6.425 16.288 1.00 93.62 70 ASP A N 1
ATOM 538 C CA . ASP A 1 70 ? -2.508 5.449 17.244 1.00 93.62 70 ASP A CA 1
ATOM 539 C C . ASP A 1 70 ? -3.906 4.965 16.831 1.00 93.62 70 ASP A C 1
ATOM 541 O O . ASP A 1 70 ? -4.174 3.762 16.800 1.00 93.62 70 ASP A O 1
ATOM 545 N N . GLN A 1 71 ? -4.788 5.895 16.453 1.00 94.44 71 GLN A N 1
ATOM 546 C CA . GLN A 1 71 ? -6.157 5.574 16.042 1.00 94.44 71 GLN A CA 1
ATOM 547 C C . GLN A 1 71 ? -6.226 4.746 14.753 1.00 94.44 71 GLN A C 1
ATOM 549 O O . GLN A 1 71 ? -7.153 3.955 14.607 1.00 94.44 71 GLN A O 1
ATOM 554 N N . VAL A 1 72 ? -5.266 4.893 13.833 1.00 95.44 72 VAL A N 1
ATOM 555 C CA . VAL A 1 72 ? -5.160 4.074 12.610 1.00 95.44 72 VAL A CA 1
ATOM 556 C C . VAL A 1 72 ? -4.506 2.718 12.889 1.00 95.44 72 VAL A C 1
ATOM 558 O O . VAL A 1 72 ? -4.907 1.713 12.305 1.00 95.44 72 VAL A O 1
ATOM 561 N N . GLN A 1 73 ? -3.521 2.650 13.788 1.00 94.50 73 GLN A N 1
ATOM 562 C CA . GLN A 1 73 ? -2.807 1.404 14.083 1.00 94.50 73 GLN A CA 1
ATOM 563 C C . GLN A 1 73 ? -3.683 0.353 14.769 1.00 94.50 73 GLN A C 1
ATOM 565 O O . GLN A 1 73 ? -3.526 -0.837 14.501 1.00 94.50 73 GLN A O 1
ATOM 570 N N . GLN A 1 74 ? -4.608 0.768 15.634 1.00 89.69 74 GLN A N 1
ATOM 571 C CA . GLN A 1 74 ? -5.530 -0.152 16.310 1.00 89.69 74 GLN A CA 1
ATOM 572 C C . GLN A 1 74 ? -6.359 -1.004 15.323 1.00 89.69 74 GLN A C 1
ATOM 574 O O . GLN A 1 74 ? -6.225 -2.231 15.353 1.00 89.69 74 GLN A O 1
ATOM 579 N N . PRO A 1 75 ? -7.150 -0.415 14.403 1.00 91.12 75 PRO A N 1
ATOM 580 C CA . PRO A 1 75 ? -7.917 -1.185 13.424 1.00 91.12 75 PRO A CA 1
ATOM 581 C C . PRO A 1 75 ? -7.041 -1.894 12.389 1.00 91.12 75 PRO A C 1
ATOM 583 O O . PRO A 1 75 ? -7.444 -2.924 11.858 1.00 91.12 75 PRO A O 1
ATOM 586 N N . TRP A 1 76 ? -5.839 -1.380 12.116 1.00 91.94 76 TRP A N 1
ATOM 587 C CA . TRP A 1 76 ? -4.873 -2.047 11.244 1.00 91.94 76 TRP A CA 1
ATOM 588 C C . TRP A 1 76 ? -4.374 -3.376 11.832 1.00 91.94 76 TRP A C 1
ATOM 590 O O . TRP A 1 76 ? -4.285 -4.376 11.124 1.00 91.94 76 TRP A O 1
ATOM 600 N N . ASN A 1 77 ? -4.060 -3.404 13.131 1.00 90.38 77 ASN A N 1
ATOM 601 C CA . ASN A 1 77 ? -3.525 -4.591 13.807 1.00 90.38 77 ASN A CA 1
ATOM 602 C C . ASN A 1 77 ? -4.608 -5.606 14.200 1.00 90.38 77 ASN A C 1
ATOM 604 O O . ASN A 1 77 ? -4.309 -6.785 14.381 1.00 90.38 77 ASN A O 1
ATOM 608 N N . CYS A 1 78 ? -5.852 -5.155 14.353 1.00 81.88 78 CYS A N 1
ATOM 609 C CA . CYS A 1 78 ? -6.998 -5.997 14.667 1.00 81.88 78 CYS A CA 1
ATOM 610 C C . CYS A 1 78 ? -8.176 -5.605 13.766 1.00 81.88 78 CYS A C 1
ATOM 612 O O . CYS A 1 78 ? -9.082 -4.896 14.215 1.00 81.88 78 CYS A O 1
ATOM 614 N N . PRO A 1 79 ? -8.165 -6.028 12.488 1.00 65.94 79 PRO A N 1
ATOM 615 C CA . PRO A 1 79 ? -9.300 -5.811 11.610 1.00 65.94 79 PRO A CA 1
ATOM 616 C C . PRO A 1 79 ? -10.480 -6.614 12.163 1.00 65.94 79 PRO A C 1
ATOM 618 O O . PRO A 1 79 ? -10.531 -7.840 12.065 1.00 65.94 79 PRO A O 1
ATOM 621 N N . THR A 1 80 ? -11.407 -5.929 12.827 1.00 63.47 80 THR A N 1
ATOM 622 C CA . THR A 1 80 ? -12.668 -6.524 13.261 1.00 63.47 80 THR A CA 1
ATOM 623 C C . THR A 1 80 ? -13.526 -6.807 12.028 1.00 63.47 80 THR A C 1
ATOM 625 O O . THR A 1 80 ? -13.737 -5.919 11.201 1.00 63.47 80 THR A O 1
ATOM 628 N N . ASN A 1 81 ? -13.952 -8.068 11.907 1.00 52.56 81 ASN A N 1
ATOM 629 C CA . ASN A 1 81 ? -14.834 -8.590 10.856 1.00 52.56 81 ASN A CA 1
ATOM 630 C C . ASN A 1 81 ? -16.238 -7.976 10.951 1.00 52.56 81 ASN A C 1
ATOM 632 O O . ASN A 1 81 ? -16.752 -7.899 12.094 1.00 52.56 81 ASN A O 1
#